Protein AF-A0A7S9QE19-F1 (afdb_monomer)

pLDDT: mean 72.24, std 17.46, range [36.22, 94.19]

Sequence (108 aa):
MIDTPDDAPDTPETDDTPPMLRKRELVERVAELTGRNKAEVRATLDTAFAEMRTALLDGRDVQYPALGRIRIKTPNRPDAQKIYRLMPAKSAAVDPTENGLEGPAAAE

Foldseek 3Di:
DDDDPPPDPPDPDPPPPDPDCDLQNVLVVVCVVPVDDSVVSSVVVVVVVVVVVVCQVVQHWDADLLFGIWHWDDPPDPPDDIDIDGDGDPDNPPPVVPPPPPDDDDDD

Nearest PDB structures (foldseek):
  5eka-assembly1_A-2  TM=8.439E-01  e=2.680E-04  Thermus thermophilus HB8
  6n2l-assembly1_A-2  TM=7.539E-01  e=3.250E-04  Burkholderia ambifaria MC40-6
  6o8q-assembly1_I  TM=7.943E-01  e=1.102E-03  Escherichia coli K-12
  1huu-assembly1_A-2  TM=7.789E-01  e=1.175E-03  Geobacillus stearothermophilus
  6oaj-assembly1_B  TM=7.777E-01  e=9.788E-03  Escherichia coli K-12

Solvent-accessible surface area (backbone atoms only — not comparable to full-atom values): 7042 Å² total; per-residue (Å²): 135,89,84,77,82,89,79,73,78,84,72,80,78,80,72,88,63,74,91,72,86,43,72,69,58,51,28,50,54,50,16,66,76,66,74,46,56,53,69,56,43,42,51,53,52,52,53,55,53,49,51,51,50,52,40,33,75,73,65,40,71,48,79,39,75,72,56,20,41,38,39,61,44,75,54,99,46,100,84,49,74,75,43,78,46,75,42,70,40,97,63,58,79,70,62,78,79,77,64,79,74,78,70,81,90,72,89,132

Organism: NCBI:txid2789856

Mean predicted aligned error: 15.3 Å

InterPro domains:
  IPR000119 Histone-like DNA-binding protein [PF00216] (22-74)
  IPR010992 Integration host factor (IHF)-like DNA-binding domain superfamily [G3DSA:4.10.520.10] (19-92)
  IPR010992 Integration host factor (IHF)-like DNA-binding domain superfamily [SSF47729] (21-76)

Radius of gyration: 22.22 Å; Cα contacts (8 Å, |Δi|>4): 80; chains: 1; bounding box: 71×26×67 Å

Secondary structure (DSSP, 8-state):
----------------------HHHHHHHHHHHHT--HHHHHHHHHHHHHHHHHHHHTTPPEEETTTEEEEEE--SSTTPPPEEEEE--S-----TTSS---PPP---

Structure (mmCIF, N/CA/C/O backbone):
data_AF-A0A7S9QE19-F1
#
_entry.id   AF-A0A7S9QE19-F1
#
loop_
_atom_site.group_PDB
_atom_site.id
_atom_site.type_symbol
_atom_site.label_atom_id
_atom_site.label_alt_id
_atom_site.label_comp_id
_atom_site.label_asym_id
_atom_site.label_entity_id
_atom_site.label_seq_id
_atom_site.pdbx_PDB_ins_code
_atom_site.Cartn_x
_atom_site.Cartn_y
_atom_site.Cartn_z
_atom_site.occupancy
_atom_site.B_iso_or_equiv
_atom_site.auth_seq_id
_atom_site.auth_comp_id
_atom_site.auth_asym_id
_atom_site.auth_atom_id
_atom_site.pdbx_PDB_model_num
ATOM 1 N N . MET A 1 1 ? 41.798 -9.377 46.174 1.00 42.16 1 MET A N 1
ATOM 2 C CA . MET A 1 1 ? 42.430 -8.390 45.277 1.00 42.16 1 MET A CA 1
ATOM 3 C C . MET A 1 1 ? 41.740 -8.545 43.937 1.00 42.16 1 MET A C 1
ATOM 5 O O . MET A 1 1 ? 41.592 -9.674 43.494 1.00 42.16 1 MET A O 1
ATOM 9 N N . ILE A 1 2 ? 41.183 -7.445 43.446 1.00 50.00 2 ILE A N 1
ATOM 10 C CA . ILE A 1 2 ? 40.324 -7.301 42.264 1.00 50.00 2 ILE A CA 1
ATOM 11 C C . ILE A 1 2 ? 41.105 -7.615 40.984 1.00 50.00 2 ILE A C 1
ATOM 13 O O . ILE A 1 2 ? 42.248 -7.184 40.892 1.00 50.00 2 ILE A O 1
ATOM 17 N N . ASP A 1 3 ? 40.475 -8.279 40.013 1.00 49.06 3 ASP A N 1
ATOM 18 C CA . ASP A 1 3 ? 40.596 -7.852 38.616 1.00 49.06 3 ASP A CA 1
ATOM 19 C C . ASP A 1 3 ? 39.282 -8.156 37.882 1.00 49.06 3 ASP A C 1
ATOM 21 O O . ASP A 1 3 ? 38.817 -9.294 37.799 1.00 49.06 3 ASP A O 1
ATOM 25 N N . THR A 1 4 ? 38.620 -7.071 37.514 1.00 61.62 4 THR A N 1
ATOM 26 C CA . THR A 1 4 ? 37.297 -6.977 36.902 1.00 61.62 4 THR A CA 1
ATOM 27 C C . THR A 1 4 ? 37.398 -7.380 35.428 1.00 61.62 4 THR A C 1
ATOM 29 O O . THR A 1 4 ? 38.338 -6.934 34.775 1.00 61.62 4 THR A O 1
ATOM 32 N N . PRO A 1 5 ? 36.466 -8.169 34.857 1.00 60.44 5 PRO A N 1
ATOM 33 C CA . PRO A 1 5 ? 36.414 -8.320 33.411 1.00 60.44 5 PRO A CA 1
ATOM 34 C C . PRO A 1 5 ? 36.109 -6.960 32.773 1.00 60.44 5 PRO A C 1
ATOM 36 O O . PRO A 1 5 ? 35.172 -6.272 33.173 1.00 60.44 5 PRO A O 1
ATOM 39 N N . ASP A 1 6 ? 36.957 -6.603 31.816 1.00 57.94 6 ASP A N 1
ATOM 40 C CA . ASP A 1 6 ? 36.868 -5.486 30.879 1.00 57.94 6 ASP 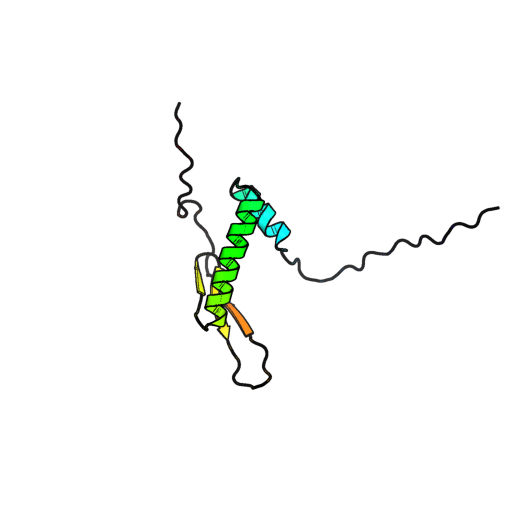A CA 1
ATOM 41 C C . ASP A 1 6 ? 35.515 -5.512 30.142 1.00 57.94 6 ASP A C 1
ATOM 43 O O . ASP A 1 6 ? 35.373 -6.066 29.057 1.00 57.94 6 ASP A O 1
ATOM 47 N N . ASP A 1 7 ? 34.481 -4.974 30.790 1.00 58.19 7 ASP A N 1
ATOM 48 C CA . ASP A 1 7 ? 33.184 -4.670 30.189 1.00 58.19 7 ASP A CA 1
ATOM 49 C C . ASP A 1 7 ? 33.297 -3.269 29.580 1.00 58.19 7 ASP A C 1
ATOM 51 O O . ASP A 1 7 ? 32.910 -2.254 30.165 1.00 58.19 7 ASP A O 1
ATOM 55 N N . ALA A 1 8 ? 33.960 -3.202 28.426 1.00 58.22 8 ALA A N 1
ATOM 56 C CA . ALA A 1 8 ? 33.909 -2.024 27.583 1.00 58.22 8 ALA A CA 1
ATOM 57 C C . ALA A 1 8 ? 32.483 -1.919 27.012 1.00 58.22 8 ALA A C 1
ATOM 59 O O . ALA A 1 8 ? 32.018 -2.870 26.378 1.00 58.22 8 ALA A O 1
ATOM 60 N N . PRO A 1 9 ? 31.766 -0.796 27.208 1.00 58.66 9 PRO A N 1
ATOM 61 C CA . PRO A 1 9 ? 30.457 -0.630 26.604 1.00 58.66 9 PRO A CA 1
ATOM 62 C C . PRO A 1 9 ? 30.619 -0.571 25.083 1.00 58.66 9 PRO A C 1
ATOM 64 O O . PRO A 1 9 ? 31.232 0.356 24.544 1.00 58.66 9 PRO A O 1
ATOM 67 N N . ASP A 1 10 ? 30.054 -1.575 24.412 1.00 57.25 10 ASP A N 1
ATOM 68 C CA . ASP A 1 10 ? 29.812 -1.600 22.972 1.00 57.25 10 ASP A CA 1
ATOM 69 C C . ASP A 1 10 ? 29.102 -0.292 22.599 1.00 57.25 10 ASP A C 1
ATOM 71 O O . ASP A 1 10 ? 27.959 -0.020 22.981 1.00 57.25 10 ASP A O 1
ATOM 75 N N . THR A 1 11 ? 29.868 0.604 21.987 1.00 58.62 11 THR A N 1
ATOM 76 C CA . THR A 1 11 ? 29.406 1.937 21.622 1.00 58.62 11 THR A CA 1
ATOM 77 C C . THR A 1 11 ? 28.478 1.758 20.427 1.00 58.62 11 THR A C 1
ATOM 79 O O . THR A 1 11 ? 28.938 1.219 19.423 1.00 58.62 11 THR A O 1
ATOM 82 N N . PRO A 1 12 ? 27.199 2.176 20.486 1.00 60.56 12 PRO A N 1
ATOM 83 C CA . PRO A 1 12 ? 26.304 1.993 19.357 1.00 60.56 12 PRO A CA 1
ATOM 84 C C . PRO A 1 12 ? 26.835 2.813 18.180 1.00 60.56 12 PRO A C 1
ATOM 86 O O . PRO A 1 12 ? 26.822 4.044 18.217 1.00 60.56 12 PRO A O 1
ATOM 89 N N . GLU A 1 13 ? 27.333 2.128 17.150 1.00 55.31 13 GLU A N 1
ATOM 90 C CA . GLU A 1 13 ? 27.635 2.735 15.860 1.00 55.31 13 GLU A CA 1
ATOM 91 C C . GLU A 1 13 ? 26.360 3.416 15.351 1.00 55.31 13 GLU A C 1
ATOM 93 O O . GLU A 1 13 ? 25.333 2.779 15.105 1.00 55.31 13 GLU A O 1
ATOM 98 N N . THR A 1 14 ? 26.409 4.744 15.260 1.00 53.47 14 THR A N 1
ATOM 99 C CA . THR A 1 14 ? 25.339 5.566 14.701 1.00 53.47 14 THR A CA 1
ATOM 100 C C . THR A 1 14 ? 25.245 5.270 13.208 1.00 53.47 14 THR A C 1
ATOM 102 O O . THR A 1 14 ? 25.944 5.864 12.391 1.00 53.47 14 THR A O 1
ATOM 105 N N . ASP A 1 15 ? 24.402 4.303 12.863 1.00 54.66 15 ASP A N 1
ATOM 106 C CA . ASP A 1 15 ? 24.042 3.959 11.495 1.00 54.66 15 ASP A CA 1
ATOM 107 C C . ASP A 1 15 ? 23.325 5.171 10.865 1.00 54.66 15 ASP A C 1
ATOM 109 O O . ASP A 1 15 ? 22.157 5.440 11.148 1.00 54.66 15 ASP A O 1
ATOM 113 N N . ASP A 1 16 ? 24.042 5.935 10.030 1.00 56.88 16 ASP A N 1
ATOM 114 C CA . ASP A 1 16 ? 23.566 7.107 9.264 1.00 56.88 16 ASP A CA 1
ATOM 115 C C . ASP A 1 16 ? 22.581 6.701 8.137 1.00 56.88 16 ASP A C 1
ATOM 117 O O . ASP A 1 16 ? 22.487 7.325 7.080 1.00 56.88 16 ASP A O 1
ATOM 121 N N . THR A 1 17 ? 21.839 5.606 8.322 1.00 60.38 17 THR A N 1
ATOM 122 C CA . THR A 1 17 ? 20.789 5.198 7.394 1.00 60.38 17 THR A CA 1
ATOM 123 C C . THR A 1 17 ? 19.594 6.129 7.594 1.00 60.38 17 THR A C 1
ATOM 125 O O . THR A 1 17 ? 19.100 6.264 8.719 1.00 60.38 17 THR A O 1
ATOM 128 N N . PRO A 1 18 ? 19.067 6.759 6.523 1.00 67.88 18 PRO A N 1
ATOM 129 C CA . PRO A 1 18 ? 17.862 7.573 6.629 1.00 67.88 18 PRO A CA 1
ATOM 130 C C . PRO A 1 18 ? 16.746 6.757 7.294 1.00 67.88 18 PRO A C 1
ATOM 132 O O . PRO A 1 18 ? 16.654 5.554 7.031 1.00 67.88 18 PRO A O 1
ATOM 135 N N . PRO A 1 19 ? 15.890 7.373 8.132 1.00 74.25 19 PRO A N 1
ATOM 136 C CA . PRO A 1 19 ? 14.914 6.655 8.947 1.00 74.25 19 PRO A CA 1
ATOM 137 C C . PRO A 1 19 ? 14.042 5.758 8.065 1.00 74.25 19 PRO A C 1
ATOM 139 O O . PRO A 1 19 ? 13.144 6.217 7.356 1.00 74.25 19 PRO A O 1
ATOM 142 N N . MET A 1 20 ? 14.346 4.460 8.072 1.00 79.94 20 MET A N 1
ATOM 143 C CA . MET A 1 20 ? 13.682 3.494 7.213 1.00 79.94 20 MET A CA 1
ATOM 144 C C . MET A 1 20 ? 12.484 2.930 7.955 1.00 79.94 20 MET A C 1
ATOM 146 O O . MET A 1 20 ? 12.643 2.152 8.895 1.00 79.94 20 MET A O 1
ATOM 150 N N . LEU A 1 21 ? 11.284 3.278 7.494 1.00 83.56 21 LEU A N 1
ATOM 151 C CA . LEU A 1 21 ? 10.053 2.721 8.039 1.00 83.56 21 LEU A CA 1
ATOM 152 C C . LEU A 1 21 ? 10.048 1.197 7.855 1.00 83.56 21 LEU A C 1
ATOM 154 O O . LEU A 1 21 ? 9.936 0.683 6.738 1.00 83.56 21 LEU A O 1
ATOM 158 N N . ARG A 1 22 ? 10.182 0.456 8.958 1.00 88.75 22 ARG A N 1
ATOM 159 C CA . ARG A 1 22 ? 10.176 -1.010 8.934 1.00 88.75 22 ARG A CA 1
ATOM 160 C C . ARG A 1 22 ? 8.744 -1.541 8.899 1.00 88.75 22 ARG A C 1
ATOM 162 O O . ARG A 1 22 ? 7.819 -0.933 9.429 1.00 88.75 22 ARG A O 1
ATOM 169 N N . LYS A 1 23 ? 8.571 -2.750 8.350 1.00 87.62 23 LYS A N 1
ATOM 170 C CA . LYS A 1 23 ? 7.274 -3.453 8.294 1.00 87.62 23 LYS A CA 1
ATOM 171 C C . LYS A 1 23 ? 6.569 -3.496 9.650 1.00 87.62 23 LYS A C 1
ATOM 173 O O . LYS A 1 23 ? 5.362 -3.300 9.711 1.00 87.62 23 LYS A O 1
ATOM 178 N N . ARG A 1 24 ? 7.317 -3.776 10.722 1.00 86.00 24 ARG A N 1
ATOM 179 C CA . ARG A 1 24 ? 6.767 -3.853 12.078 1.00 86.00 24 ARG A CA 1
ATOM 180 C C . ARG A 1 24 ? 6.139 -2.519 12.487 1.00 86.00 24 ARG A C 1
ATOM 182 O O . ARG A 1 24 ? 4.966 -2.506 12.828 1.00 86.00 24 ARG A O 1
ATOM 189 N N . GLU A 1 25 ? 6.874 -1.420 12.345 1.00 89.75 25 GLU A N 1
ATOM 190 C CA . GLU A 1 25 ? 6.359 -0.084 12.657 1.00 89.75 25 GLU A CA 1
ATOM 191 C C . GLU A 1 25 ? 5.161 0.305 11.789 1.00 89.75 25 GLU A C 1
ATOM 193 O O . GLU A 1 25 ? 4.201 0.871 12.297 1.00 89.75 25 GLU A O 1
ATOM 198 N N . LEU A 1 26 ? 5.174 -0.032 10.494 1.00 89.81 26 LEU A N 1
ATOM 199 C CA . LEU A 1 26 ? 4.034 0.224 9.611 1.00 89.81 26 LEU A CA 1
ATOM 200 C C . LEU A 1 26 ? 2.771 -0.512 10.086 1.00 89.81 26 LEU A C 1
ATOM 202 O O . LEU A 1 26 ? 1.702 0.087 10.134 1.00 89.81 26 LEU A O 1
ATOM 206 N N . VAL A 1 27 ? 2.890 -1.792 10.457 1.00 92.25 27 VAL A N 1
ATOM 207 C CA . VAL A 1 27 ? 1.763 -2.581 10.987 1.00 92.25 27 VAL A CA 1
ATOM 208 C C . VAL A 1 27 ? 1.233 -1.968 12.279 1.00 92.25 27 VAL A C 1
ATOM 210 O O . VAL A 1 27 ? 0.022 -1.897 12.455 1.00 92.25 27 VAL A O 1
ATOM 213 N N . GLU A 1 28 ? 2.120 -1.530 13.172 1.00 92.12 28 GLU A N 1
ATOM 214 C CA . GLU A 1 28 ? 1.723 -0.912 14.439 1.00 92.12 28 GLU A CA 1
ATOM 215 C C . GLU A 1 28 ? 0.973 0.400 14.201 1.00 92.12 28 GLU A C 1
ATOM 217 O O . GLU A 1 28 ? -0.170 0.514 14.636 1.00 92.12 28 GLU A O 1
ATOM 222 N N . ARG A 1 29 ? 1.527 1.305 13.385 1.00 92.31 29 ARG A N 1
ATOM 223 C CA . ARG A 1 29 ? 0.874 2.578 13.042 1.00 92.31 29 ARG A CA 1
ATOM 224 C C . ARG A 1 29 ? -0.483 2.377 12.368 1.00 92.31 29 ARG A C 1
ATOM 226 O O . ARG A 1 29 ? -1.438 3.074 12.686 1.00 92.31 29 ARG A O 1
ATOM 233 N N . VAL A 1 30 ? -0.594 1.426 11.438 1.00 90.69 30 VAL A N 1
ATOM 234 C CA . VAL A 1 30 ? -1.866 1.150 10.748 1.00 90.69 30 VAL A CA 1
ATOM 235 C C . VAL A 1 30 ? -2.885 0.515 11.696 1.00 90.69 30 VAL A C 1
ATOM 237 O O . VAL A 1 30 ? -4.061 0.861 11.630 1.00 90.69 30 VAL A O 1
ATOM 240 N N . ALA A 1 31 ? -2.463 -0.375 12.596 1.00 92.44 31 ALA A N 1
ATOM 241 C CA . ALA A 1 31 ? -3.347 -0.945 13.612 1.00 92.44 31 ALA A CA 1
ATOM 242 C C . ALA A 1 31 ? -3.893 0.132 14.559 1.00 92.44 31 ALA A C 1
ATOM 244 O O . ALA A 1 31 ? -5.089 0.138 14.835 1.00 92.44 31 ALA A O 1
ATOM 245 N N . GLU A 1 32 ? -3.051 1.075 14.986 1.00 92.69 32 GLU A N 1
ATOM 246 C CA . GLU A 1 32 ? -3.469 2.219 15.805 1.00 92.69 32 GLU A CA 1
ATOM 247 C C . GLU A 1 32 ? -4.453 3.132 15.061 1.00 92.69 32 GLU A C 1
ATOM 249 O O . GLU A 1 32 ? -5.490 3.488 15.613 1.00 92.69 32 GLU A O 1
ATOM 254 N N . LEU A 1 33 ? -4.181 3.455 13.792 1.00 91.56 33 LEU A N 1
ATOM 255 C CA . LEU A 1 33 ? -5.049 4.317 12.978 1.00 91.56 33 LEU A CA 1
ATOM 256 C C . LEU A 1 33 ? -6.406 3.683 12.643 1.00 91.56 33 LEU A C 1
ATOM 258 O O . LEU A 1 33 ? -7.392 4.394 12.477 1.00 91.56 33 LEU A O 1
ATOM 262 N N . THR A 1 34 ? -6.456 2.358 12.496 1.00 90.69 34 THR A N 1
ATOM 263 C CA . THR A 1 34 ? -7.665 1.637 12.057 1.00 90.69 34 THR A CA 1
ATOM 264 C C . THR A 1 34 ? -8.428 0.968 13.198 1.00 90.69 34 THR A C 1
ATOM 266 O O . THR A 1 34 ? -9.525 0.458 12.972 1.00 90.69 34 THR A O 1
ATOM 269 N N . GLY A 1 35 ? -7.851 0.906 14.404 1.00 91.38 35 GLY A N 1
ATOM 270 C CA . GLY A 1 35 ? -8.396 0.154 15.539 1.00 91.38 35 GLY A CA 1
ATOM 271 C C . GLY A 1 35 ? -8.454 -1.365 15.317 1.00 91.38 35 GLY A C 1
ATOM 272 O O . GLY A 1 35 ? -9.146 -2.070 16.050 1.00 91.38 35 GLY A O 1
ATOM 273 N N . ARG A 1 36 ? -7.771 -1.888 14.289 1.00 92.38 36 ARG A N 1
ATOM 274 C CA . ARG A 1 36 ? -7.786 -3.314 13.921 1.00 92.38 36 ARG A CA 1
ATOM 275 C C . ARG A 1 36 ? -6.688 -4.095 14.636 1.00 92.38 36 ARG A C 1
ATOM 277 O O . ARG A 1 36 ? -5.676 -3.549 15.073 1.00 92.38 36 ARG A O 1
ATOM 284 N N . ASN A 1 37 ? -6.853 -5.415 14.711 1.00 94.00 37 ASN A N 1
ATOM 285 C CA . ASN A 1 37 ? -5.842 -6.286 15.299 1.00 94.00 37 ASN A CA 1
ATOM 286 C C . ASN A 1 37 ? -4.556 -6.289 14.448 1.00 94.00 37 ASN A C 1
ATOM 288 O O . ASN A 1 37 ? -4.603 -6.453 13.228 1.00 94.00 37 ASN A O 1
ATOM 292 N N . LYS A 1 38 ? -3.386 -6.187 15.098 1.00 90.81 38 LYS A N 1
ATOM 293 C CA . LYS A 1 38 ? -2.062 -6.246 14.449 1.00 90.81 38 LYS A CA 1
ATOM 294 C C . LYS A 1 38 ? -1.882 -7.486 13.562 1.00 90.81 38 LYS A C 1
ATOM 296 O O . LYS A 1 38 ? -1.225 -7.393 12.527 1.00 90.81 38 LYS A O 1
ATOM 301 N N . ALA A 1 39 ? -2.440 -8.636 13.949 1.00 90.94 39 ALA A N 1
ATOM 302 C CA . ALA A 1 39 ? -2.367 -9.864 13.158 1.00 90.94 39 ALA A CA 1
ATOM 303 C C . ALA A 1 39 ? -3.127 -9.733 11.828 1.00 90.94 39 ALA A C 1
ATOM 305 O O . ALA A 1 39 ? -2.581 -10.072 10.777 1.00 90.94 39 ALA A O 1
ATOM 306 N N . GLU A 1 40 ? -4.338 -9.174 11.869 1.00 91.31 40 GLU A N 1
ATOM 307 C CA . GLU A 1 40 ? -5.149 -8.910 10.677 1.00 91.31 40 GLU A CA 1
ATOM 308 C C . GLU A 1 40 ? -4.489 -7.856 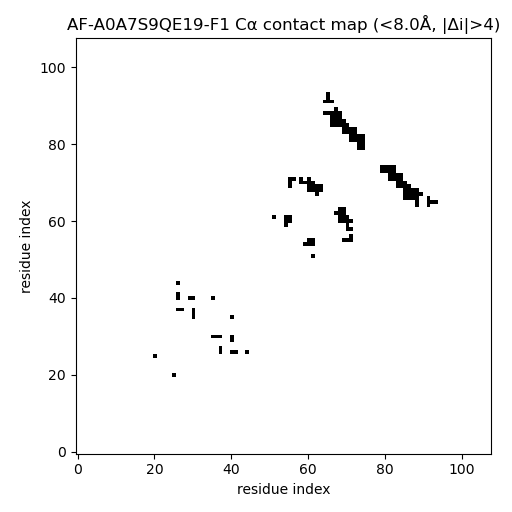9.789 1.00 91.31 40 GLU A C 1
ATOM 310 O O . GLU A 1 40 ? -4.309 -8.079 8.597 1.00 91.31 40 GLU A O 1
ATOM 315 N N . VAL A 1 41 ? -4.029 -6.744 10.369 1.00 93.12 41 VAL A N 1
ATOM 316 C CA . VAL A 1 41 ? -3.328 -5.683 9.629 1.00 93.12 41 VAL A CA 1
ATOM 317 C C . VAL A 1 41 ? -2.082 -6.227 8.937 1.00 93.12 41 VAL A C 1
ATOM 319 O O . VAL A 1 41 ? -1.847 -5.944 7.762 1.00 93.12 41 VAL A O 1
ATOM 322 N N . ARG A 1 42 ? -1.290 -7.050 9.635 1.00 91.69 42 ARG A N 1
ATOM 323 C CA . ARG A 1 42 ? -0.113 -7.698 9.053 1.00 91.69 42 ARG A CA 1
ATOM 324 C C . ARG A 1 42 ? -0.490 -8.578 7.867 1.00 91.69 42 ARG A 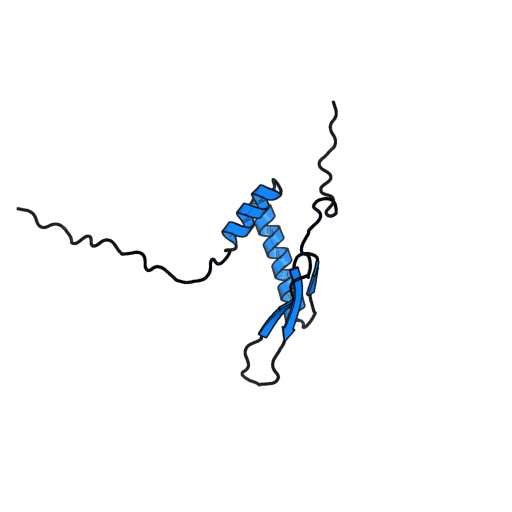C 1
ATOM 326 O O . ARG A 1 42 ? 0.182 -8.482 6.846 1.00 91.69 42 ARG A O 1
ATOM 333 N N . ALA A 1 43 ? -1.513 -9.419 8.003 1.00 92.75 43 ALA A N 1
ATOM 334 C CA . ALA A 1 43 ? -1.957 -10.307 6.931 1.00 92.75 43 ALA A CA 1
ATOM 335 C C . ALA A 1 43 ? -2.469 -9.516 5.716 1.00 92.75 43 ALA A C 1
ATOM 337 O O . ALA A 1 43 ? -2.079 -9.803 4.583 1.00 92.75 43 ALA A O 1
ATOM 338 N N . THR A 1 44 ? -3.266 -8.473 5.950 1.00 92.88 44 T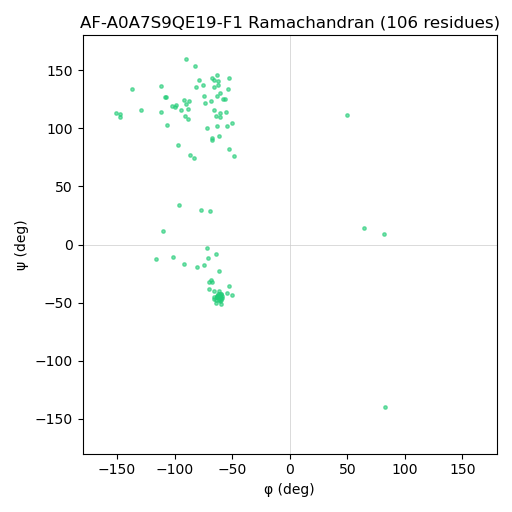HR A N 1
ATOM 339 C C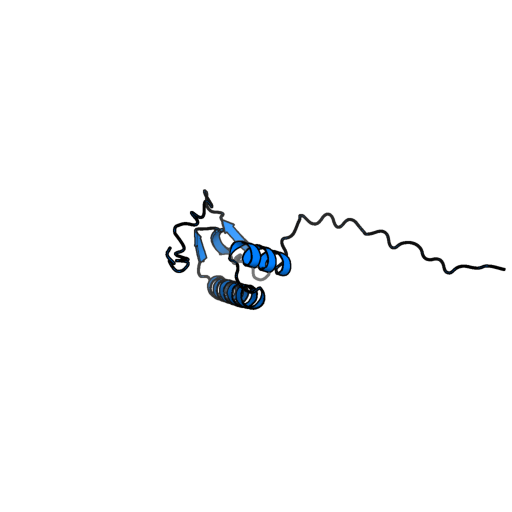A . THR A 1 44 ? -3.823 -7.617 4.896 1.00 92.88 44 THR A CA 1
ATOM 340 C C . THR A 1 44 ? -2.731 -6.870 4.137 1.00 92.88 44 THR A C 1
ATOM 342 O O . THR A 1 44 ? -2.712 -6.899 2.907 1.00 92.88 44 THR A O 1
ATOM 345 N N . LEU A 1 45 ? -1.780 -6.249 4.845 1.00 91.44 45 LEU A N 1
ATOM 346 C CA . LEU A 1 45 ? -0.666 -5.544 4.208 1.00 91.44 45 LEU A CA 1
ATOM 347 C C . LEU A 1 45 ? 0.216 -6.500 3.401 1.00 91.44 45 LEU A C 1
ATOM 349 O O . LEU A 1 45 ? 0.565 -6.186 2.267 1.00 91.44 45 LEU A O 1
ATOM 353 N N . ASP A 1 46 ? 0.563 -7.665 3.956 1.00 92.75 46 ASP A N 1
ATOM 354 C CA . ASP A 1 46 ? 1.403 -8.641 3.252 1.00 92.75 46 ASP A CA 1
ATOM 355 C C . ASP A 1 46 ? 0.742 -9.116 1.955 1.00 92.75 46 ASP A C 1
ATOM 357 O O . ASP A 1 46 ? 1.374 -9.105 0.902 1.00 92.75 46 ASP A O 1
ATOM 361 N N . THR A 1 47 ? -0.555 -9.424 2.018 1.00 94.19 47 THR A N 1
ATOM 362 C CA . THR A 1 47 ? -1.350 -9.828 0.852 1.00 94.19 47 THR A CA 1
ATOM 363 C C . THR A 1 47 ? -1.393 -8.720 -0.202 1.00 94.19 47 THR A C 1
ATOM 365 O O . THR A 1 47 ? -1.105 -8.967 -1.372 1.00 94.19 47 THR A O 1
ATOM 368 N N . ALA A 1 48 ? -1.671 -7.476 0.202 1.00 90.31 48 ALA A N 1
ATOM 369 C CA . ALA A 1 48 ? -1.724 -6.342 -0.718 1.00 90.31 48 ALA A CA 1
ATOM 370 C C . ALA A 1 48 ? -0.369 -6.080 -1.403 1.00 90.31 48 ALA A C 1
ATOM 372 O O . ALA A 1 48 ? -0.307 -5.878 -2.618 1.00 90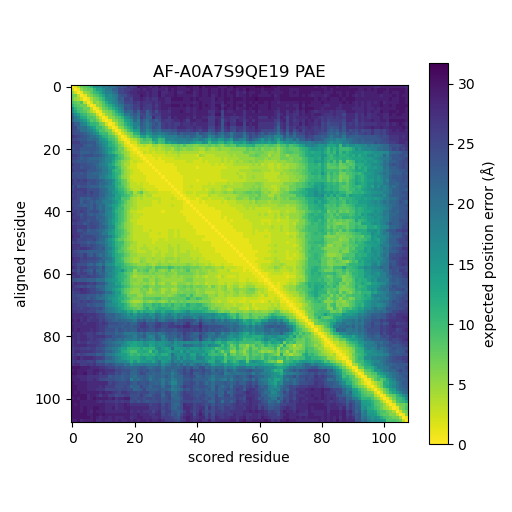.31 48 ALA A O 1
ATOM 373 N N . PHE A 1 49 ? 0.735 -6.112 -0.648 1.00 90.88 49 PHE A N 1
ATOM 374 C CA . PHE A 1 49 ? 2.077 -5.931 -1.207 1.00 90.88 49 PHE A CA 1
ATOM 375 C C . PHE A 1 49 ? 2.533 -7.117 -2.063 1.00 90.88 49 PHE A C 1
ATOM 377 O O . PHE A 1 49 ? 3.241 -6.901 -3.049 1.00 90.88 49 PHE A O 1
ATOM 384 N N . ALA A 1 50 ? 2.114 -8.343 -1.744 1.00 91.06 50 ALA A N 1
ATOM 385 C CA . ALA A 1 50 ? 2.372 -9.515 -2.574 1.00 91.06 50 ALA A CA 1
ATOM 386 C C . ALA A 1 50 ? 1.690 -9.392 -3.945 1.00 91.06 50 ALA A C 1
ATOM 388 O O . ALA A 1 50 ? 2.347 -9.587 -4.969 1.00 91.06 50 ALA A O 1
ATOM 389 N N . GLU A 1 51 ? 0.425 -8.970 -3.983 1.00 92.94 51 GLU A N 1
ATOM 390 C CA . GLU A 1 51 ? -0.303 -8.743 -5.237 1.00 92.94 51 GLU A CA 1
ATOM 391 C C . GLU A 1 51 ? 0.331 -7.625 -6.074 1.00 92.94 51 GLU A C 1
ATOM 393 O O . GLU A 1 51 ? 0.576 -7.797 -7.272 1.00 92.94 51 GLU A O 1
ATOM 398 N N . MET A 1 52 ? 0.702 -6.505 -5.440 1.00 89.12 52 MET A N 1
ATOM 399 C CA . MET A 1 52 ? 1.434 -5.430 -6.117 1.00 89.12 52 MET A CA 1
ATOM 400 C C . MET A 1 52 ? 2.768 -5.921 -6.686 1.00 89.12 52 MET A C 1
ATOM 402 O O . MET A 1 52 ? 3.110 -5.595 -7.822 1.00 89.12 52 MET A O 1
ATOM 406 N N . ARG A 1 53 ? 3.519 -6.736 -5.934 1.00 87.25 53 ARG A N 1
ATOM 407 C CA . ARG A 1 53 ? 4.772 -7.336 -6.411 1.00 87.25 53 ARG A CA 1
ATOM 408 C C . ARG A 1 53 ? 4.532 -8.202 -7.644 1.00 87.25 53 ARG A C 1
ATOM 410 O O . ARG A 1 53 ? 5.288 -8.081 -8.605 1.00 87.25 53 ARG A O 1
ATOM 417 N N . THR A 1 54 ? 3.512 -9.055 -7.626 1.00 88.56 54 THR A N 1
ATOM 418 C CA . THR A 1 54 ? 3.167 -9.921 -8.760 1.00 88.56 54 THR A CA 1
ATOM 419 C C . THR A 1 54 ? 2.829 -9.094 -9.997 1.00 88.56 54 THR A C 1
ATOM 421 O O . THR A 1 54 ? 3.410 -9.327 -11.054 1.00 88.56 54 THR A O 1
ATOM 424 N N . ALA A 1 55 ? 1.975 -8.074 -9.865 1.00 87.62 55 ALA A N 1
ATOM 425 C CA . ALA A 1 55 ? 1.629 -7.183 -10.972 1.00 87.62 55 ALA A CA 1
ATOM 426 C C . ALA A 1 55 ? 2.860 -6.466 -11.550 1.00 87.62 55 ALA A C 1
ATOM 428 O O . ALA A 1 55 ? 3.067 -6.451 -12.762 1.00 87.62 55 ALA A O 1
ATOM 429 N N . LEU A 1 56 ? 3.719 -5.930 -10.684 1.00 85.44 56 LEU A N 1
ATOM 430 C CA . LEU A 1 56 ? 4.920 -5.217 -11.104 1.00 85.44 56 LEU A CA 1
ATOM 431 C C . LEU A 1 56 ? 5.931 -6.132 -11.812 1.00 85.44 56 LEU A C 1
ATOM 433 O O . LEU A 1 56 ? 6.545 -5.724 -12.799 1.00 85.44 56 LEU A O 1
ATOM 437 N N . LEU A 1 57 ? 6.114 -7.367 -11.333 1.00 84.44 57 LEU A N 1
ATOM 438 C CA . LEU A 1 57 ? 7.016 -8.347 -11.952 1.00 84.44 57 LEU A CA 1
ATOM 439 C C . LEU A 1 57 ? 6.523 -8.844 -13.310 1.00 84.44 57 LEU A C 1
ATOM 441 O O . LEU A 1 57 ? 7.348 -9.133 -14.174 1.00 84.44 57 LEU A O 1
ATOM 445 N N . ASP A 1 58 ? 5.208 -8.887 -13.493 1.00 86.81 58 ASP A N 1
ATOM 446 C CA . ASP A 1 58 ? 4.531 -9.182 -14.757 1.00 86.81 58 ASP A CA 1
ATOM 447 C C . ASP A 1 58 ? 4.657 -8.026 -15.776 1.00 86.81 58 ASP A C 1
ATOM 449 O O . ASP A 1 58 ? 4.211 -8.118 -16.915 1.00 86.81 58 ASP A O 1
ATOM 453 N N . GLY A 1 59 ? 5.285 -6.913 -15.376 1.00 83.00 59 GLY A N 1
ATOM 454 C CA . GLY A 1 59 ? 5.471 -5.727 -16.210 1.00 83.00 59 GLY A CA 1
ATOM 455 C C . GLY A 1 59 ? 4.249 -4.810 -16.252 1.00 83.00 59 GLY A C 1
ATOM 456 O O . GLY A 1 59 ? 4.238 -3.856 -17.033 1.00 83.00 59 GLY A O 1
ATOM 457 N N . ARG A 1 60 ? 3.235 -5.067 -15.415 1.00 85.56 60 ARG A N 1
ATOM 458 C CA . ARG A 1 60 ? 2.067 -4.197 -15.270 1.00 85.56 60 ARG A CA 1
ATOM 459 C C . ARG A 1 60 ? 2.407 -3.003 -14.384 1.00 85.56 60 ARG A C 1
ATOM 461 O O . ARG A 1 60 ? 3.117 -3.114 -13.386 1.00 85.56 60 ARG A O 1
ATOM 468 N N . ASP A 1 61 ? 1.865 -1.849 -14.750 1.00 86.19 61 ASP A N 1
ATOM 469 C CA . ASP A 1 61 ? 1.954 -0.649 -13.927 1.00 86.19 61 ASP A CA 1
ATOM 470 C C . ASP A 1 61 ? 0.884 -0.695 -12.833 1.00 86.19 61 ASP A C 1
ATOM 472 O O . ASP A 1 61 ? -0.277 -0.996 -13.108 1.00 86.19 61 ASP A O 1
ATOM 476 N N . VAL A 1 62 ? 1.259 -0.348 -11.601 1.00 87.44 62 VAL A N 1
ATOM 477 C CA . VAL A 1 62 ? 0.319 -0.250 -10.478 1.00 87.44 62 VAL A CA 1
ATOM 478 C C . VAL A 1 62 ? 0.015 1.221 -10.226 1.00 87.44 62 VAL A C 1
ATOM 480 O O . VAL A 1 62 ? 0.912 2.006 -9.920 1.00 87.44 62 VAL A O 1
ATOM 483 N N . GLN A 1 63 ? -1.253 1.605 -10.358 1.00 87.12 63 GLN A N 1
ATOM 484 C CA . GLN A 1 63 ? -1.745 2.919 -9.955 1.00 87.12 63 GLN A CA 1
ATOM 485 C C . GLN A 1 63 ? -2.408 2.785 -8.586 1.00 87.12 63 GLN A C 1
ATOM 487 O O . GLN A 1 63 ? -3.385 2.057 -8.445 1.00 87.12 63 GLN A O 1
ATOM 492 N N . TYR A 1 64 ? -1.895 3.503 -7.593 1.00 85.81 64 TYR A N 1
ATOM 493 C CA . TYR A 1 64 ? -2.457 3.527 -6.250 1.00 85.81 64 TYR A CA 1
ATOM 494 C C . TYR A 1 64 ? -2.648 4.982 -5.811 1.00 85.81 64 TYR A C 1
ATOM 496 O O . TYR A 1 64 ? -1.653 5.694 -5.699 1.00 85.81 64 TYR A O 1
ATOM 504 N N . PRO A 1 65 ? -3.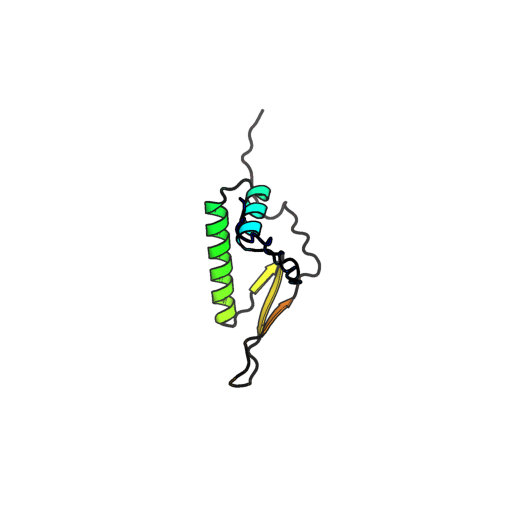877 5.473 -5.576 1.00 82.12 65 PRO A N 1
ATOM 505 C CA . PRO A 1 65 ? -4.139 6.904 -5.395 1.00 82.12 65 PRO A CA 1
ATOM 506 C C . PRO A 1 65 ? -3.281 7.558 -4.301 1.00 82.12 65 PRO A C 1
ATOM 508 O O . PRO A 1 65 ? -2.704 8.615 -4.542 1.00 82.12 65 PRO A O 1
ATOM 511 N N . ALA A 1 66 ? -3.082 6.890 -3.161 1.00 81.44 66 ALA A N 1
ATOM 512 C CA . ALA A 1 66 ? -2.278 7.437 -2.064 1.00 81.44 66 ALA A CA 1
ATOM 513 C C . ALA A 1 66 ? -0.752 7.418 -2.312 1.00 81.44 66 ALA A C 1
ATOM 515 O O . ALA A 1 66 ? -0.017 8.122 -1.628 1.00 81.44 66 ALA A O 1
ATOM 516 N N . LEU A 1 67 ? -0.256 6.623 -3.270 1.00 79.19 67 LEU A N 1
ATOM 517 C CA . LEU A 1 67 ? 1.183 6.483 -3.564 1.00 79.19 67 LEU A CA 1
ATOM 518 C C . LEU A 1 67 ? 1.568 6.974 -4.969 1.00 79.19 67 LEU A C 1
ATOM 520 O O . LEU A 1 67 ? 2.749 7.145 -5.258 1.00 79.19 67 LEU A O 1
ATOM 524 N N . GLY A 1 68 ? 0.596 7.222 -5.845 1.00 84.50 68 GLY A N 1
ATOM 525 C CA . GLY A 1 68 ? 0.795 7.532 -7.256 1.00 84.50 68 GLY A CA 1
ATOM 526 C C . GLY A 1 68 ? 0.992 6.289 -8.131 1.00 84.50 68 GLY A C 1
ATOM 527 O O . GLY A 1 68 ? 0.293 5.287 -7.980 1.00 84.50 68 GLY A O 1
ATOM 528 N N . ARG A 1 69 ? 1.908 6.365 -9.104 1.00 85.12 69 ARG A N 1
ATOM 529 C CA . ARG A 1 69 ? 2.138 5.298 -10.096 1.00 85.12 69 ARG A CA 1
ATOM 530 C C . ARG A 1 69 ? 3.459 4.586 -9.842 1.00 85.12 69 ARG A C 1
ATOM 532 O O . ARG A 1 69 ? 4.515 5.219 -9.804 1.00 85.12 69 ARG A O 1
ATOM 539 N N . ILE A 1 70 ? 3.405 3.265 -9.745 1.00 86.50 70 ILE A N 1
ATOM 540 C CA . ILE A 1 70 ? 4.555 2.383 -9.555 1.00 86.50 70 ILE A CA 1
ATOM 541 C C . ILE A 1 70 ? 4.815 1.647 -10.868 1.00 86.50 70 ILE A C 1
ATOM 543 O O . ILE A 1 70 ? 3.911 1.022 -11.424 1.00 86.50 70 ILE A O 1
ATOM 547 N N . ARG A 1 71 ? 6.054 1.720 -11.365 1.00 81.62 71 ARG A N 1
ATOM 548 C CA . ARG A 1 71 ? 6.488 1.032 -12.587 1.00 81.62 71 ARG A CA 1
ATOM 549 C C . ARG A 1 71 ? 7.865 0.410 -12.400 1.00 81.62 71 ARG A C 1
ATOM 551 O O . ARG A 1 71 ? 8.796 1.084 -11.950 1.00 81.62 71 ARG A O 1
ATOM 558 N N . ILE A 1 72 ? 8.023 -0.841 -12.826 1.00 79.94 72 ILE A N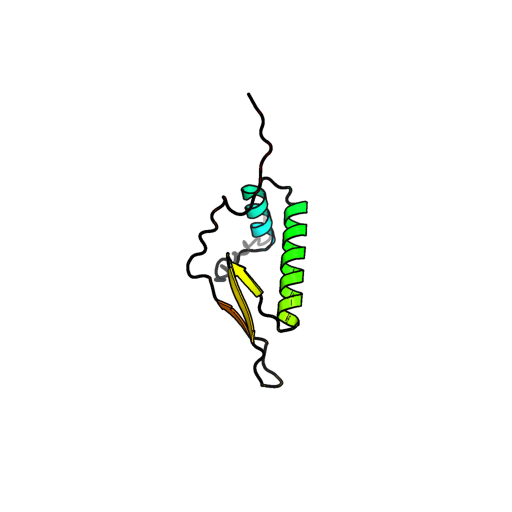 1
ATOM 559 C CA . ILE A 1 72 ? 9.345 -1.450 -12.994 1.00 79.94 72 ILE A CA 1
ATOM 560 C C . ILE A 1 72 ? 9.846 -1.121 -14.397 1.00 79.94 72 ILE A C 1
ATOM 562 O O . ILE A 1 72 ? 9.193 -1.412 -15.398 1.00 79.94 72 ILE A O 1
ATOM 566 N N . LYS A 1 73 ? 11.019 -0.493 -14.478 1.00 73.38 73 LYS A N 1
ATOM 567 C CA . LYS A 1 73 ? 11.753 -0.359 -15.733 1.00 73.38 73 LYS A CA 1
ATOM 568 C C . LYS A 1 73 ? 12.838 -1.426 -15.764 1.00 73.38 73 LYS A C 1
ATOM 570 O O . LYS A 1 73 ? 13.740 -1.411 -14.928 1.00 73.38 73 LYS A O 1
ATOM 575 N N . THR A 1 74 ? 12.765 -2.318 -16.744 1.00 63.81 74 THR A N 1
ATOM 576 C CA . THR A 1 74 ? 13.851 -3.255 -17.044 1.00 63.81 74 THR A CA 1
ATOM 577 C C . THR A 1 74 ? 14.805 -2.576 -18.031 1.00 63.81 74 THR A C 1
ATOM 579 O O . THR A 1 74 ? 14.411 -2.337 -19.174 1.00 63.81 74 THR A O 1
ATOM 582 N N . PRO A 1 75 ? 16.016 -2.170 -17.618 1.00 59.41 75 PRO A N 1
ATOM 583 C CA . PRO A 1 75 ? 17.015 -1.656 -18.551 1.00 59.41 75 PRO A CA 1
ATOM 584 C C . PRO A 1 75 ? 17.417 -2.732 -19.574 1.00 59.41 75 PRO A C 1
ATOM 586 O O . PRO A 1 75 ? 17.583 -3.894 -19.228 1.00 59.41 75 PRO A O 1
ATOM 589 N N . ASN A 1 76 ? 17.603 -2.338 -20.837 1.00 56.22 76 ASN A N 1
ATOM 590 C CA . ASN A 1 76 ? 17.875 -3.239 -21.970 1.00 56.22 76 ASN A CA 1
ATOM 591 C C . ASN A 1 76 ? 19.333 -3.759 -22.020 1.00 56.22 76 ASN A C 1
ATOM 593 O O . ASN A 1 76 ? 19.886 -3.966 -23.097 1.00 56.22 76 ASN A O 1
ATOM 597 N N . ARG A 1 77 ? 19.995 -3.895 -20.864 1.00 59.75 77 ARG A N 1
ATOM 598 C CA . ARG A 1 77 ? 21.346 -4.461 -20.743 1.00 59.75 77 ARG A CA 1
ATOM 599 C C . ARG A 1 77 ? 21.256 -5.809 -20.018 1.00 59.75 77 ARG A C 1
ATOM 601 O O . ARG A 1 77 ? 20.566 -5.874 -19.005 1.00 59.75 77 ARG A O 1
ATOM 608 N N . PRO A 1 78 ? 21.973 -6.843 -20.490 1.00 57.03 78 PRO A N 1
ATOM 609 C CA . PRO A 1 78 ? 21.850 -8.214 -19.983 1.00 57.03 78 PRO A CA 1
ATOM 610 C C . PRO A 1 78 ? 22.206 -8.373 -18.492 1.00 57.03 78 PRO A C 1
ATOM 612 O O . PRO A 1 78 ? 21.686 -9.277 -17.852 1.00 57.03 78 PRO A O 1
ATOM 615 N N . ASP A 1 79 ? 22.994 -7.450 -17.929 1.00 59.12 79 ASP A N 1
ATOM 616 C CA . ASP A 1 79 ? 23.434 -7.435 -16.520 1.00 59.12 79 ASP A CA 1
ATOM 617 C C . ASP A 1 79 ? 22.806 -6.305 -15.680 1.00 59.12 79 ASP A C 1
ATOM 619 O O . ASP A 1 79 ? 23.261 -5.985 -14.582 1.00 59.12 79 ASP A O 1
ATOM 623 N N . ALA A 1 80 ? 21.789 -5.613 -16.198 1.00 60.22 80 ALA A N 1
ATOM 624 C CA . ALA A 1 80 ? 21.311 -4.400 -15.549 1.00 60.22 80 ALA A CA 1
ATOM 625 C C . ALA A 1 80 ? 20.203 -4.675 -14.516 1.00 60.22 80 ALA A C 1
ATOM 627 O O . ALA A 1 80 ? 19.122 -5.181 -14.822 1.00 60.22 80 ALA A O 1
ATOM 628 N N . GLN A 1 81 ? 20.488 -4.287 -13.271 1.00 60.66 81 GLN A N 1
ATOM 629 C CA . GLN A 1 81 ? 19.589 -4.369 -12.122 1.00 60.66 81 GLN A CA 1
ATOM 630 C C . GLN A 1 81 ? 18.243 -3.682 -12.421 1.00 60.66 81 GLN A C 1
ATOM 632 O O . GLN A 1 81 ? 18.201 -2.572 -12.957 1.00 60.66 81 GLN A O 1
ATOM 637 N N . LYS A 1 82 ? 17.125 -4.343 -12.083 1.00 62.47 82 LYS A N 1
ATOM 638 C CA . LYS A 1 82 ? 15.770 -3.798 -12.284 1.00 62.47 82 LYS A CA 1
ATOM 639 C C . LYS A 1 82 ? 15.630 -2.467 -11.539 1.00 62.47 82 LYS A C 1
ATOM 641 O O . LYS A 1 82 ? 15.852 -2.412 -10.331 1.00 62.47 82 LYS A O 1
ATOM 646 N N . ILE A 1 83 ? 15.235 -1.410 -12.250 1.00 68.62 83 ILE A N 1
ATOM 647 C CA . ILE A 1 83 ? 15.038 -0.081 -11.666 1.00 68.62 83 ILE A CA 1
ATOM 648 C C . ILE A 1 83 ? 13.560 0.063 -11.294 1.00 68.62 83 ILE A C 1
ATOM 650 O O . ILE A 1 83 ? 12.683 0.072 -12.162 1.00 68.62 83 ILE A O 1
ATOM 654 N N . TYR A 1 84 ? 13.283 0.202 -10.000 1.00 70.25 84 TYR A N 1
ATOM 655 C CA . TYR A 1 84 ? 11.945 0.465 -9.472 1.00 70.25 84 TYR A CA 1
ATOM 656 C C . TYR A 1 84 ? 11.723 1.978 -9.435 1.00 70.25 84 TYR A C 1
ATOM 658 O O . TYR A 1 84 ? 12.447 2.689 -8.739 1.00 70.25 84 TYR A O 1
ATOM 666 N N . ARG A 1 85 ? 10.748 2.495 -10.195 1.00 70.31 85 ARG A N 1
ATOM 667 C CA . ARG A 1 85 ? 10.397 3.921 -10.163 1.00 70.31 85 ARG A CA 1
ATOM 668 C C . ARG A 1 85 ? 9.017 4.099 -9.540 1.00 70.31 85 ARG A C 1
ATOM 670 O O . ARG A 1 85 ? 8.013 3.699 -10.126 1.00 70.31 85 ARG A O 1
ATOM 677 N N . LEU A 1 86 ? 8.990 4.742 -8.377 1.00 74.44 86 LEU A N 1
ATOM 678 C CA . LEU A 1 86 ? 7.781 5.281 -7.764 1.00 74.44 86 LEU A CA 1
ATOM 679 C C . LEU A 1 86 ? 7.615 6.735 -8.222 1.00 74.44 86 LEU A C 1
ATOM 681 O O . LEU A 1 86 ? 8.537 7.538 -8.080 1.00 74.44 86 LEU A O 1
ATOM 685 N N . MET A 1 87 ? 6.466 7.070 -8.803 1.00 72.25 87 MET A N 1
ATOM 686 C CA . MET A 1 87 ? 6.083 8.450 -9.102 1.00 72.25 87 MET A CA 1
ATOM 687 C C . MET A 1 87 ? 4.992 8.866 -8.110 1.00 72.25 87 MET A C 1
ATOM 689 O O . MET A 1 87 ? 3.853 8.427 -8.291 1.00 72.25 87 MET A O 1
ATOM 693 N N . PRO A 1 88 ? 5.324 9.662 -7.074 1.00 69.88 88 PRO A N 1
ATOM 694 C CA . PRO A 1 88 ? 4.367 10.052 -6.044 1.00 69.88 88 PRO A CA 1
ATOM 695 C C . PRO A 1 88 ? 3.220 10.884 -6.626 1.00 69.88 88 PRO A C 1
ATOM 697 O O . PRO A 1 88 ? 3.410 11.660 -7.568 1.00 69.88 88 PRO A O 1
ATOM 700 N N . ALA A 1 89 ? 2.022 10.725 -6.063 1.00 68.31 89 ALA A N 1
ATOM 701 C CA . ALA A 1 89 ? 0.879 11.565 -6.400 1.00 68.31 89 ALA A CA 1
ATOM 702 C C . ALA A 1 89 ? 1.114 13.011 -5.924 1.00 68.31 89 ALA A C 1
ATOM 704 O O . ALA A 1 89 ? 1.690 13.244 -4.864 1.00 68.31 89 ALA A O 1
ATOM 705 N N . LYS A 1 90 ? 0.651 13.993 -6.709 1.00 59.91 90 LYS A N 1
ATOM 706 C CA . LYS A 1 90 ? 0.848 15.432 -6.437 1.00 59.91 90 LYS A CA 1
ATOM 707 C C . LYS A 1 90 ? 0.033 15.943 -5.237 1.00 59.91 90 LYS A C 1
ATOM 709 O O . LYS A 1 90 ? 0.275 17.046 -4.766 1.00 59.91 90 LYS A O 1
ATOM 714 N N . SER A 1 91 ? -0.905 15.136 -4.747 1.00 47.66 91 SER A N 1
ATOM 715 C CA . SER A 1 91 ? -1.599 15.325 -3.479 1.00 47.66 91 SER A CA 1
ATOM 716 C C . SER A 1 91 ? -1.996 13.946 -2.960 1.00 47.66 91 SER A C 1
ATOM 718 O O . SER A 1 91 ? -2.776 13.250 -3.602 1.00 47.66 91 SER A O 1
ATOM 720 N N . ALA A 1 92 ? -1.403 13.529 -1.844 1.00 49.31 92 ALA A N 1
ATOM 721 C CA . ALA A 1 92 ? -1.766 12.314 -1.115 1.00 49.31 92 ALA A CA 1
ATOM 722 C C . ALA A 1 92 ? -2.720 12.651 0.043 1.00 49.31 92 ALA A C 1
ATOM 724 O O . ALA A 1 92 ? -2.640 12.045 1.110 1.00 49.31 92 ALA A O 1
ATOM 725 N N . ALA A 1 93 ? -3.586 13.655 -0.142 1.00 46.97 93 ALA A N 1
ATOM 726 C CA . ALA A 1 93 ? -4.728 13.854 0.735 1.00 46.97 93 ALA A CA 1
ATOM 727 C C . ALA A 1 93 ? -5.662 12.666 0.507 1.00 46.97 93 ALA A C 1
ATOM 729 O O . ALA A 1 93 ? -6.454 12.635 -0.426 1.00 46.97 93 ALA A O 1
ATOM 730 N N . VAL A 1 94 ? -5.450 11.616 1.291 1.00 49.72 94 VAL A N 1
ATOM 731 C CA . VAL A 1 94 ? -6.420 10.545 1.442 1.00 49.72 94 VAL A CA 1
ATOM 732 C C . VAL A 1 94 ? -7.529 11.173 2.270 1.00 49.72 94 VAL A C 1
ATOM 734 O O . VAL A 1 94 ? -7.352 11.355 3.472 1.00 49.72 94 VAL A O 1
ATOM 737 N N . ASP A 1 95 ? -8.622 11.590 1.637 1.00 44.91 95 ASP A N 1
ATOM 738 C CA . ASP A 1 95 ? -9.829 11.956 2.364 1.00 44.91 95 ASP A CA 1
ATOM 739 C C . ASP A 1 95 ? -10.288 10.701 3.127 1.00 44.91 95 ASP A C 1
ATOM 741 O O . ASP A 1 95 ? -10.659 9.700 2.502 1.00 44.91 95 ASP A O 1
ATOM 745 N N . PRO A 1 96 ? -10.243 10.690 4.474 1.00 52.72 96 PRO A N 1
ATOM 746 C CA . PRO A 1 96 ? -10.622 9.511 5.256 1.00 52.72 96 PRO A CA 1
ATOM 747 C C . PRO A 1 96 ? -12.108 9.147 5.087 1.00 52.72 96 PRO A C 1
ATOM 749 O O . PRO A 1 96 ? -12.532 8.084 5.526 1.00 52.72 96 PRO A O 1
ATOM 752 N N . THR A 1 97 ? -12.886 10.006 4.425 1.00 49.88 97 THR A N 1
ATOM 753 C CA . THR A 1 97 ? -14.311 9.836 4.135 1.00 49.88 97 THR A CA 1
ATOM 754 C C . THR A 1 97 ? -14.587 8.922 2.932 1.00 49.88 97 THR A C 1
ATOM 756 O O . THR A 1 97 ? -15.692 8.402 2.824 1.00 49.88 97 THR A O 1
ATOM 759 N N . GLU A 1 98 ? -13.620 8.674 2.034 1.00 45.69 98 GLU A N 1
ATOM 760 C CA . GLU A 1 98 ? -13.880 7.901 0.800 1.00 45.69 98 GLU A CA 1
ATOM 761 C C . GLU A 1 98 ? -13.628 6.386 0.915 1.00 45.69 98 GLU A C 1
ATOM 763 O O . GLU A 1 98 ? -14.120 5.614 0.094 1.00 45.69 98 GLU A O 1
ATOM 768 N N . ASN A 1 99 ? -12.906 5.916 1.940 1.00 50.44 99 ASN A N 1
ATOM 769 C CA . ASN A 1 99 ? -12.801 4.480 2.228 1.00 50.44 99 ASN A CA 1
ATOM 770 C C . ASN A 1 99 ? -13.815 4.122 3.310 1.00 50.44 99 ASN A C 1
ATOM 772 O O . ASN A 1 99 ? -13.465 4.132 4.486 1.00 50.44 99 ASN A O 1
ATOM 776 N N . GLY A 1 100 ? -15.055 3.842 2.894 1.00 44.91 100 GLY A N 1
ATOM 777 C CA . GLY A 1 100 ? -16.223 3.525 3.724 1.00 44.91 100 GLY A CA 1
ATOM 778 C C . GLY A 1 100 ? -15.998 2.470 4.813 1.00 44.91 100 GLY A C 1
ATOM 779 O O . GLY A 1 100 ? -16.456 1.335 4.718 1.00 44.91 100 GLY A O 1
ATOM 780 N N . LEU A 1 101 ? -15.336 2.870 5.893 1.00 53.03 101 LEU A N 1
ATOM 781 C CA . LEU A 1 101 ? -15.439 2.267 7.209 1.00 53.03 101 LEU A CA 1
ATOM 782 C C . LEU A 1 101 ? -16.674 2.884 7.861 1.00 53.03 101 LEU A C 1
ATOM 784 O O . LEU A 1 101 ? -16.579 3.753 8.724 1.00 53.03 101 LEU A O 1
ATOM 788 N N . GLU A 1 102 ? -17.845 2.440 7.403 1.00 40.25 102 GLU A N 1
ATOM 789 C CA . GLU A 1 102 ? -19.080 2.576 8.164 1.00 40.25 102 GLU A CA 1
ATOM 790 C C . GLU A 1 102 ? -18.886 1.800 9.474 1.00 40.25 102 GLU A C 1
ATOM 792 O O . GLU A 1 102 ? -19.037 0.580 9.547 1.00 40.25 102 GLU A O 1
ATOM 797 N N . GLY A 1 103 ? -18.449 2.512 10.514 1.00 50.41 103 GLY A N 1
ATOM 798 C CA . GLY A 1 103 ? -18.620 2.059 11.885 1.00 50.41 103 GLY A CA 1
ATOM 799 C C . GLY A 1 103 ? -20.122 1.973 12.165 1.00 50.41 103 GLY A C 1
ATOM 800 O O . GLY A 1 103 ? -20.861 2.861 11.731 1.00 50.41 103 GLY A O 1
ATOM 801 N N . PRO A 1 104 ? -20.603 0.911 12.831 1.00 50.56 104 PRO A N 1
ATOM 802 C CA . PRO A 1 104 ? -22.028 0.719 13.022 1.00 50.56 104 PRO A CA 1
ATOM 803 C C . PRO A 1 104 ? -22.615 1.889 13.810 1.00 50.56 104 PRO A C 1
ATOM 805 O O . PRO A 1 104 ? -22.115 2.268 14.870 1.00 50.56 104 PRO A O 1
ATOM 808 N N . ALA A 1 105 ? -23.701 2.431 13.268 1.00 51.34 105 ALA A N 1
ATOM 809 C CA . ALA A 1 105 ? -24.620 3.292 13.979 1.00 51.34 105 ALA A CA 1
ATOM 810 C C . ALA A 1 105 ? -25.154 2.578 15.233 1.00 51.34 105 ALA A C 1
ATOM 812 O O . ALA A 1 105 ? -25.732 1.495 15.145 1.00 51.34 105 ALA A O 1
ATOM 813 N N . ALA A 1 106 ? -24.993 3.225 16.381 1.00 41.59 106 ALA A N 1
ATOM 814 C CA . ALA A 1 106 ? -25.837 3.093 17.565 1.00 41.59 106 ALA A CA 1
ATOM 815 C C . ALA A 1 106 ? -25.810 4.494 18.220 1.00 41.59 106 ALA A C 1
ATOM 817 O O . ALA A 1 106 ? -24.722 4.982 18.516 1.00 41.59 106 ALA A O 1
ATOM 818 N N . ALA A 1 107 ? -26.878 5.309 18.221 1.00 45.22 107 ALA A N 1
ATOM 819 C CA . ALA A 1 107 ? -28.156 5.123 18.933 1.00 45.22 107 ALA A CA 1
ATOM 820 C C . ALA A 1 107 ? -27.861 4.784 20.407 1.00 45.22 107 ALA A C 1
ATOM 822 O O . ALA A 1 107 ? -27.266 3.745 20.665 1.00 45.22 107 ALA A O 1
ATOM 823 N N . GLU A 1 108 ? -28.135 5.599 21.421 1.00 36.22 108 GLU A N 1
ATOM 824 C CA . GLU A 1 108 ? -29.003 6.763 21.654 1.00 36.22 108 GLU A CA 1
ATOM 825 C C . GLU A 1 108 ? -28.377 7.626 22.766 1.00 36.22 108 GLU A C 1
ATOM 827 O O . GLU A 1 108 ? -27.554 7.079 23.541 1.00 36.22 108 GLU A O 1
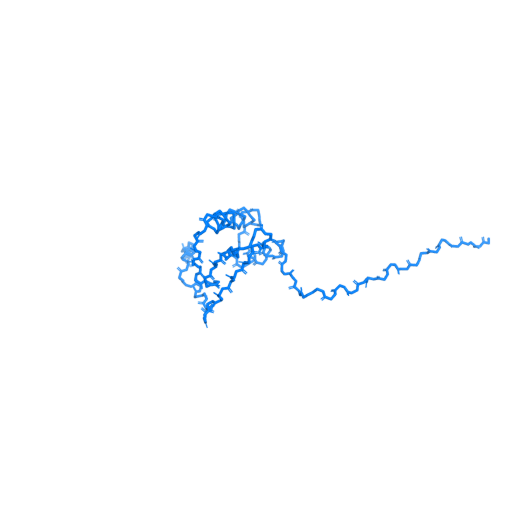#